Protein AF-A0A7Y3FF22-F1 (afdb_monomer)

Secondary structure (DSSP, 8-state):
-------TTHHHHHHHHHHHHHHTT--HHHHHHHHHHHHHHHHHH----

Sequence (49 aa):
EVLVTRVTGAGDRFMAAHMAAEARGDAPGDALNSALAAAASYVSGDVPS

pLDDT: mean 81.84, std 18.67, range [41.0, 97.0]

Structure (mmCIF, N/CA/C/O backbone):
data_AF-A0A7Y3FF22-F1
#
_entry.id   AF-A0A7Y3FF22-F1
#
loop_
_atom_site.group_PDB
_atom_site.id
_atom_site.type_symbol
_atom_site.label_atom_id
_atom_site.label_alt_id
_atom_site.label_comp_id
_atom_site.label_asym_id
_atom_site.label_entity_id
_atom_site.label_seq_id
_atom_site.pdbx_PDB_ins_code
_atom_site.Cartn_x
_atom_site.Cartn_y
_atom_site.Cartn_z
_atom_site.occupancy
_atom_site.B_iso_or_equiv
_atom_site.auth_seq_id
_atom_site.auth_comp_id
_atom_site.auth_asym_id
_atom_site.auth_atom_id
_atom_site.pdbx_PDB_model_num
ATOM 1 N N . GLU A 1 1 ? -7.769 0.210 32.837 1.00 41.00 1 GLU A N 1
ATOM 2 C CA . GLU A 1 1 ? -7.614 -0.682 31.674 1.00 41.00 1 GLU A CA 1
ATOM 3 C C . GLU A 1 1 ? -7.888 0.161 30.441 1.00 41.00 1 G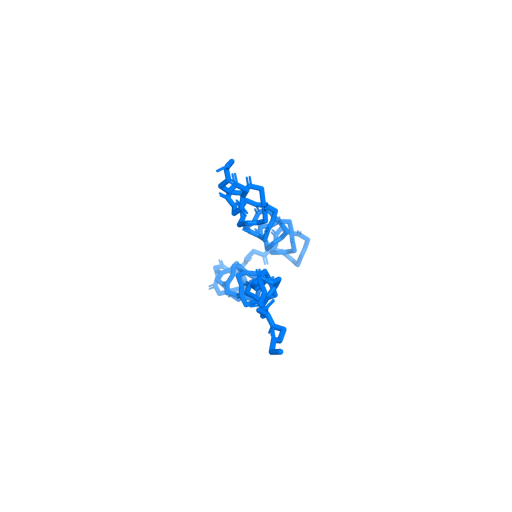LU A C 1
ATOM 5 O O . GLU A 1 1 ? -8.978 0.705 30.324 1.00 41.00 1 GLU A O 1
ATOM 10 N N . VAL A 1 2 ? -6.858 0.468 29.653 1.00 41.91 2 VAL A N 1
ATOM 11 C CA . VAL A 1 2 ? -6.981 1.421 28.540 1.00 41.91 2 VAL A CA 1
ATOM 12 C C . VAL A 1 2 ? -7.275 0.619 27.279 1.00 41.91 2 VAL A C 1
ATOM 14 O O . VAL A 1 2 ? -6.463 -0.210 26.876 1.00 41.91 2 VAL A O 1
ATOM 17 N N . LEU A 1 3 ? -8.445 0.847 26.682 1.00 49.81 3 LEU A N 1
ATOM 18 C CA . LEU A 1 3 ? -8.820 0.287 25.388 1.00 49.81 3 LEU A CA 1
ATOM 19 C C . LEU A 1 3 ? -7.849 0.839 24.331 1.00 49.81 3 LEU A C 1
ATOM 21 O O . LEU A 1 3 ? -7.884 2.024 24.007 1.00 49.81 3 LEU A O 1
ATOM 25 N N . VAL A 1 4 ? -6.959 -0.007 23.812 1.00 50.22 4 VAL A N 1
ATOM 26 C CA . VAL A 1 4 ? -6.108 0.324 22.663 1.00 50.22 4 VAL A CA 1
ATOM 27 C C . VAL A 1 4 ? -7.004 0.335 21.425 1.00 50.22 4 VAL A C 1
ATOM 29 O O . VAL A 1 4 ? -7.186 -0.679 20.753 1.00 50.22 4 VAL A O 1
ATOM 32 N N . THR A 1 5 ? -7.619 1.475 21.126 1.00 52.69 5 THR A N 1
ATOM 33 C CA . THR A 1 5 ? -8.347 1.687 19.872 1.00 52.69 5 THR A CA 1
ATOM 34 C C . THR A 1 5 ? -7.346 1.846 18.728 1.00 52.69 5 THR A C 1
ATOM 36 O O . THR A 1 5 ? -6.922 2.943 18.392 1.00 52.69 5 THR A O 1
ATOM 39 N N . ARG A 1 6 ? -6.892 0.705 18.200 1.00 54.78 6 ARG A N 1
ATOM 40 C CA . ARG A 1 6 ? -6.688 0.405 16.771 1.00 54.78 6 ARG A CA 1
ATOM 41 C C . ARG A 1 6 ? -6.227 1.563 15.851 1.00 54.78 6 ARG A C 1
ATOM 43 O O . ARG A 1 6 ? -6.802 1.779 14.800 1.00 54.78 6 ARG A O 1
ATOM 50 N N . VAL A 1 7 ? -5.130 2.252 16.178 1.00 52.69 7 VAL A N 1
ATOM 51 C CA . VAL A 1 7 ? -4.343 3.016 15.170 1.00 52.69 7 VAL A CA 1
ATOM 52 C C . VAL A 1 7 ? -3.387 2.081 14.397 1.00 52.69 7 VAL A C 1
ATOM 54 O O . VAL A 1 7 ? -2.819 2.425 13.363 1.00 52.69 7 VAL A O 1
ATOM 57 N N . THR A 1 8 ? -3.205 0.853 14.884 1.00 69.69 8 THR A N 1
ATOM 58 C CA . THR A 1 8 ? -2.382 -0.197 14.273 1.00 69.69 8 THR A CA 1
ATOM 59 C C . THR A 1 8 ? -3.042 -0.759 13.008 1.00 69.69 8 THR A C 1
ATOM 61 O O . THR A 1 8 ? -4.215 -1.127 13.046 1.00 69.69 8 THR A O 1
ATOM 64 N N . GLY A 1 9 ? -2.292 -0.867 11.906 1.00 76.12 9 GLY A N 1
ATOM 65 C CA . GLY A 1 9 ? -2.734 -1.5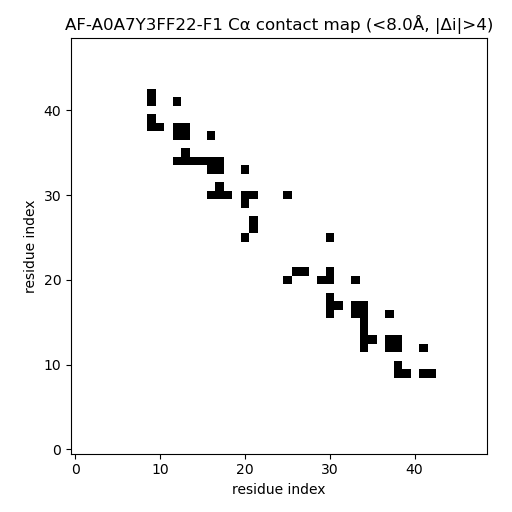14 10.657 1.00 76.12 9 GLY A CA 1
ATOM 66 C C . GLY A 1 9 ? -2.621 -0.646 9.398 1.00 76.12 9 GLY A C 1
ATOM 67 O O . GLY A 1 9 ? -2.496 -1.179 8.298 1.00 76.12 9 GLY A O 1
ATOM 68 N N . ALA A 1 10 ? -2.564 0.685 9.534 1.00 85.62 10 ALA A N 1
ATOM 69 C CA . ALA A 1 10 ? -2.326 1.575 8.391 1.00 85.62 10 ALA A CA 1
ATOM 70 C C . ALA A 1 10 ? -0.939 1.342 7.759 1.00 85.62 10 ALA A C 1
ATOM 72 O O . ALA A 1 10 ? -0.808 1.347 6.536 1.00 85.62 10 ALA A O 1
ATOM 73 N N . GLY A 1 11 ? 0.075 1.070 8.589 1.00 88.75 11 GLY A N 1
ATOM 74 C CA . GLY A 1 11 ? 1.419 0.696 8.137 1.00 88.75 11 GLY A CA 1
ATOM 75 C C . GLY A 1 11 ? 1.448 -0.645 7.399 1.00 88.75 11 GLY A C 1
ATOM 76 O O . GLY A 1 11 ? 2.047 -0.739 6.334 1.00 88.75 11 GLY A O 1
ATOM 77 N N . ASP A 1 12 ? 0.732 -1.657 7.891 1.00 91.12 12 ASP A N 1
ATOM 78 C CA . ASP A 1 12 ? 0.655 -2.964 7.221 1.00 91.12 12 ASP A CA 1
ATOM 79 C C . ASP A 1 12 ? -0.068 -2.849 5.877 1.00 91.12 12 ASP A C 1
ATOM 81 O O . ASP A 1 12 ? 0.345 -3.440 4.878 1.00 91.12 12 ASP A O 1
ATOM 85 N N . ARG A 1 13 ? -1.128 -2.029 5.826 1.00 89.00 13 ARG A N 1
ATOM 86 C CA . ARG A 1 13 ? -1.867 -1.760 4.592 1.00 89.00 13 ARG A CA 1
ATOM 87 C C . ARG A 1 13 ? -1.020 -1.008 3.573 1.00 89.00 13 ARG A C 1
ATOM 89 O O . ARG A 1 13 ? -1.042 -1.370 2.396 1.00 89.00 13 ARG A O 1
ATOM 96 N N . PHE A 1 14 ? -0.272 -0.005 4.028 1.00 93.06 14 PHE A N 1
ATOM 97 C CA . PHE A 1 14 ? 0.725 0.687 3.220 1.00 93.06 14 PHE A CA 1
ATOM 98 C C . PHE A 1 14 ? 1.728 -0.318 2.642 1.00 93.06 14 PHE A C 1
ATOM 100 O O . PHE A 1 14 ? 1.877 -0.403 1.426 1.00 93.06 14 PHE A O 1
ATOM 107 N N . MET A 1 15 ? 2.354 -1.135 3.494 1.00 94.19 15 MET A N 1
ATOM 108 C CA . MET A 1 15 ? 3.392 -2.083 3.082 1.00 94.19 15 MET A CA 1
ATOM 109 C C . MET A 1 15 ? 2.874 -3.130 2.096 1.00 94.19 15 MET A C 1
ATOM 111 O O . MET A 1 15 ? 3.523 -3.382 1.084 1.00 94.19 15 MET A O 1
ATOM 115 N N . ALA A 1 16 ? 1.685 -3.689 2.328 1.00 95.19 16 ALA A N 1
ATOM 116 C CA . ALA A 1 16 ? 1.075 -4.645 1.407 1.00 95.19 16 ALA A CA 1
ATOM 117 C C . ALA A 1 16 ? 0.817 -4.026 0.024 1.00 95.19 16 ALA A C 1
ATOM 119 O O . ALA A 1 16 ? 1.103 -4.645 -1.002 1.00 95.19 16 ALA A O 1
ATOM 120 N N . ALA A 1 17 ? 0.298 -2.796 -0.017 1.00 94.50 17 ALA A N 1
ATOM 121 C CA . ALA A 1 17 ? 0.044 -2.090 -1.268 1.00 94.50 17 ALA A CA 1
ATOM 122 C C . ALA A 1 17 ? 1.339 -1.670 -1.983 1.00 94.50 17 ALA A C 1
ATOM 124 O O . ALA A 1 17 ? 1.379 -1.704 -3.213 1.00 94.50 17 ALA A O 1
ATOM 125 N N . HIS A 1 18 ? 2.388 -1.327 -1.230 1.00 95.75 18 HIS A N 1
ATOM 126 C CA . HIS A 1 18 ? 3.705 -1.000 -1.770 1.00 95.75 18 HIS A CA 1
ATOM 127 C C . HIS A 1 18 ? 4.365 -2.225 -2.408 1.00 95.75 18 HIS A C 1
ATOM 129 O O . HIS A 1 18 ? 4.676 -2.204 -3.595 1.00 95.75 18 HIS A O 1
ATOM 135 N N . MET A 1 19 ? 4.460 -3.332 -1.665 1.00 96.19 19 MET A N 1
ATOM 136 C CA . MET A 1 19 ? 5.029 -4.586 -2.165 1.00 96.19 19 MET A CA 1
ATOM 137 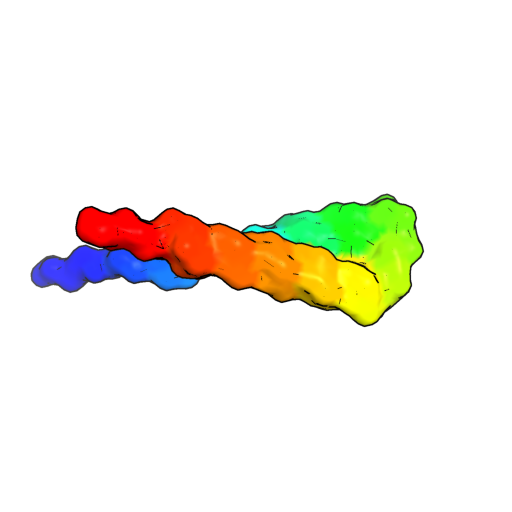C C . MET A 1 19 ? 4.264 -5.118 -3.380 1.00 96.19 19 MET A C 1
ATOM 139 O O . MET A 1 19 ? 4.866 -5.631 -4.319 1.00 96.19 19 MET A O 1
ATOM 143 N N . ALA A 1 20 ? 2.934 -4.988 -3.391 1.00 96.50 20 ALA A N 1
ATOM 144 C CA . ALA A 1 20 ? 2.129 -5.377 -4.543 1.00 96.50 20 ALA A CA 1
ATOM 145 C C . ALA A 1 20 ? 2.408 -4.505 -5.778 1.00 96.50 20 ALA A C 1
ATOM 147 O O . ALA A 1 20 ? 2.313 -5.008 -6.892 1.00 96.50 20 ALA A O 1
ATOM 148 N N . ALA A 1 21 ? 2.714 -3.218 -5.600 1.00 95.81 21 ALA A N 1
ATOM 149 C CA . ALA A 1 21 ? 3.071 -2.314 -6.690 1.00 95.81 21 ALA A CA 1
ATOM 150 C C . ALA A 1 21 ? 4.476 -2.593 -7.231 1.00 95.81 21 ALA A C 1
ATOM 152 O O . ALA A 1 21 ? 4.650 -2.748 -8.439 1.00 95.81 21 ALA A O 1
ATOM 153 N N . GLU A 1 22 ? 5.453 -2.795 -6.348 1.00 96.31 22 GLU A N 1
ATOM 154 C CA . GLU A 1 22 ? 6.798 -3.222 -6.743 1.00 96.31 22 GLU A CA 1
ATOM 155 C C . GLU A 1 22 ? 6.774 -4.572 -7.473 1.00 96.31 22 GLU A C 1
ATOM 157 O O . GLU A 1 22 ? 7.411 -4.727 -8.513 1.00 96.31 22 GLU A O 1
ATOM 162 N N . ALA A 1 23 ? 5.976 -5.535 -6.996 1.00 97.00 23 ALA A N 1
ATOM 163 C CA . ALA A 1 23 ? 5.822 -6.840 -7.640 1.00 97.00 23 ALA A CA 1
ATOM 164 C C . ALA A 1 23 ? 5.205 -6.760 -9.049 1.00 97.00 23 ALA A C 1
ATOM 166 O O . ALA A 1 23 ? 5.413 -7.664 -9.858 1.00 97.00 23 ALA A O 1
ATOM 167 N N . ARG A 1 24 ? 4.457 -5.693 -9.361 1.00 95.81 24 ARG A N 1
ATOM 168 C CA . ARG A 1 24 ? 3.938 -5.416 -10.711 1.00 95.81 24 ARG A CA 1
ATOM 169 C C . ARG A 1 24 ? 4.939 -4.674 -11.601 1.00 95.81 24 ARG A C 1
ATOM 171 O O . ARG A 1 24 ? 4.691 -4.556 -12.798 1.00 95.81 24 ARG A O 1
ATOM 178 N N . GLY A 1 25 ? 6.061 -4.218 -11.044 1.00 96.50 25 GLY A N 1
ATOM 179 C CA . GLY A 1 25 ? 7.054 -3.406 -11.744 1.00 96.50 25 GLY A CA 1
ATOM 180 C C . GLY A 1 25 ? 6.694 -1.921 -11.814 1.00 96.50 25 GLY A C 1
ATOM 181 O O . GLY A 1 25 ? 7.222 -1.222 -12.679 1.00 96.50 25 GLY A O 1
ATOM 182 N N . ASP A 1 26 ? 5.805 -1.442 -10.936 1.00 96.94 26 ASP A N 1
ATOM 183 C CA . ASP A 1 26 ? 5.461 -0.022 -10.857 1.00 96.94 26 ASP A CA 1
ATOM 184 C C . ASP A 1 26 ? 6.719 0.792 -10.495 1.00 96.94 26 ASP A C 1
ATOM 186 O O . ASP A 1 26 ? 7.578 0.348 -9.724 1.00 96.94 26 ASP A O 1
ATOM 190 N N . ALA A 1 27 ? 6.843 2.004 -11.043 1.00 96.94 27 ALA A N 1
ATOM 191 C CA . ALA A 1 27 ? 7.948 2.883 -10.685 1.00 96.94 27 ALA A CA 1
ATOM 192 C C . ALA A 1 27 ? 7.868 3.251 -9.188 1.00 96.94 27 ALA A C 1
ATOM 194 O O . ALA A 1 27 ? 6.768 3.332 -8.636 1.00 96.94 27 ALA A O 1
ATOM 195 N N . PRO A 1 28 ? 8.994 3.560 -8.517 1.00 93.88 28 PRO A 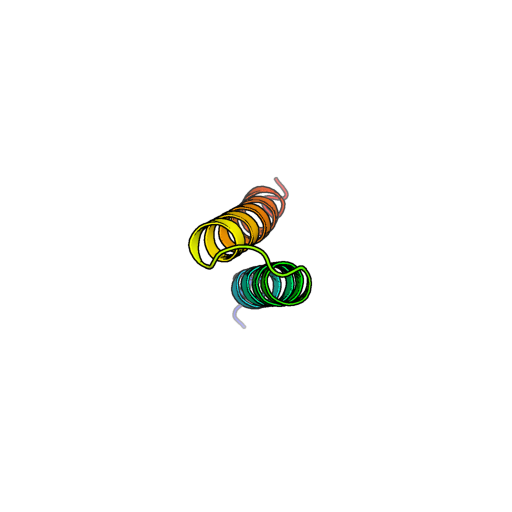N 1
ATOM 196 C CA . PRO A 1 28 ? 9.000 3.806 -7.071 1.00 93.88 28 PRO A CA 1
ATOM 197 C C . PRO A 1 28 ? 7.996 4.872 -6.598 1.00 93.88 28 PRO A C 1
ATOM 199 O O . PRO A 1 28 ? 7.394 4.737 -5.533 1.00 93.88 28 PRO A O 1
ATOM 202 N N . GLY A 1 29 ? 7.777 5.920 -7.402 1.00 96.69 29 GLY A N 1
ATOM 203 C CA . GLY A 1 29 ? 6.789 6.961 -7.106 1.00 96.69 29 GLY A CA 1
ATOM 204 C C . GLY A 1 29 ? 5.344 6.458 -7.174 1.00 96.69 29 GLY A C 1
ATOM 205 O O . GLY A 1 29 ? 4.541 6.776 -6.299 1.00 96.69 29 GLY A O 1
ATOM 206 N N . ASP A 1 30 ? 5.024 5.623 -8.160 1.00 95.62 30 ASP A N 1
ATOM 207 C CA . ASP A 1 30 ? 3.688 5.046 -8.327 1.00 95.62 30 ASP A CA 1
ATOM 208 C C . ASP A 1 30 ? 3.399 4.006 -7.240 1.00 95.62 30 ASP A C 1
ATOM 210 O O . ASP A 1 30 ? 2.306 3.982 -6.666 1.00 95.62 30 ASP A O 1
ATOM 214 N N . ALA A 1 31 ? 4.413 3.223 -6.864 1.00 96.38 31 ALA A N 1
ATOM 215 C CA . ALA A 1 31 ? 4.337 2.295 -5.744 1.00 96.38 31 ALA A CA 1
ATOM 216 C C . ALA A 1 31 ? 4.103 3.012 -4.407 1.00 96.38 31 ALA A C 1
ATOM 218 O O . ALA A 1 31 ? 3.305 2.555 -3.582 1.00 96.38 31 ALA A O 1
ATOM 219 N N . LEU A 1 32 ? 4.755 4.157 -4.186 1.00 96.12 32 LEU A N 1
ATOM 220 C CA . LEU A 1 32 ? 4.522 4.993 -3.010 1.00 96.12 32 LEU A CA 1
ATOM 221 C C . LEU A 1 32 ? 3.107 5.593 -3.014 1.00 96.12 32 LEU A C 1
ATOM 223 O O . LEU A 1 32 ? 2.408 5.516 -2.004 1.00 96.12 32 LEU A O 1
ATOM 227 N N . ASN A 1 33 ? 2.653 6.135 -4.145 1.00 96.44 33 ASN A N 1
ATOM 228 C CA . ASN A 1 33 ? 1.313 6.712 -4.273 1.00 96.44 33 ASN A CA 1
ATOM 229 C C . ASN A 1 33 ? 0.209 5.673 -4.018 1.00 96.44 33 ASN A C 1
ATOM 231 O O . ASN A 1 33 ? -0.734 5.942 -3.272 1.00 96.44 33 ASN A O 1
ATOM 235 N N . SER A 1 34 ? 0.354 4.468 -4.576 1.00 93.56 34 SER A N 1
ATOM 236 C CA . SER A 1 34 ? -0.552 3.337 -4.336 1.00 93.56 34 SER A CA 1
ATOM 237 C C . SER A 1 34 ? -0.615 2.969 -2.847 1.00 93.56 34 SER A C 1
ATOM 239 O O . SER A 1 34 ? -1.698 2.788 -2.283 1.00 93.56 34 SER A O 1
ATOM 241 N N . ALA A 1 35 ? 0.540 2.912 -2.183 1.00 95.25 35 ALA A N 1
ATOM 242 C CA . ALA A 1 35 ? 0.632 2.597 -0.763 1.00 95.25 35 ALA A CA 1
ATOM 243 C C . ALA A 1 35 ? -0.027 3.664 0.130 1.00 95.25 35 ALA A C 1
ATOM 245 O O . ALA A 1 35 ? -0.785 3.327 1.044 1.00 95.25 35 ALA A O 1
ATOM 246 N N . LEU A 1 36 ? 0.195 4.948 -0.171 1.00 95.00 36 LEU A N 1
ATOM 247 C CA . LEU A 1 36 ? -0.434 6.068 0.534 1.00 95.00 36 LEU A CA 1
ATOM 248 C C . LEU A 1 36 ? -1.955 6.069 0.365 1.00 95.00 36 LEU A C 1
ATOM 250 O O . LEU A 1 36 ? -2.672 6.233 1.350 1.00 95.00 36 LEU A O 1
ATOM 254 N N . ALA A 1 37 ? -2.457 5.835 -0.850 1.00 93.44 37 ALA A N 1
ATOM 255 C CA . ALA A 1 37 ? -3.893 5.762 -1.108 1.00 93.44 37 ALA A CA 1
ATOM 256 C C . ALA A 1 37 ? -4.557 4.617 -0.325 1.00 93.44 37 ALA A C 1
ATOM 258 O O . ALA A 1 37 ? -5.617 4.801 0.277 1.00 93.44 37 ALA A O 1
ATOM 259 N N . ALA A 1 38 ? -3.915 3.446 -0.276 1.00 90.88 38 ALA A N 1
ATOM 260 C CA . ALA A 1 38 ? -4.417 2.295 0.468 1.00 90.88 38 ALA A CA 1
ATOM 261 C C . ALA A 1 38 ? -4.449 2.542 1.986 1.00 90.88 38 ALA A C 1
ATOM 263 O O . ALA A 1 38 ? -5.418 2.166 2.649 1.00 90.88 38 ALA A O 1
ATOM 264 N N . ALA A 1 39 ? -3.418 3.190 2.533 1.00 90.88 39 ALA A N 1
ATOM 265 C CA . ALA A 1 39 ? -3.370 3.566 3.943 1.00 90.88 39 ALA A CA 1
ATOM 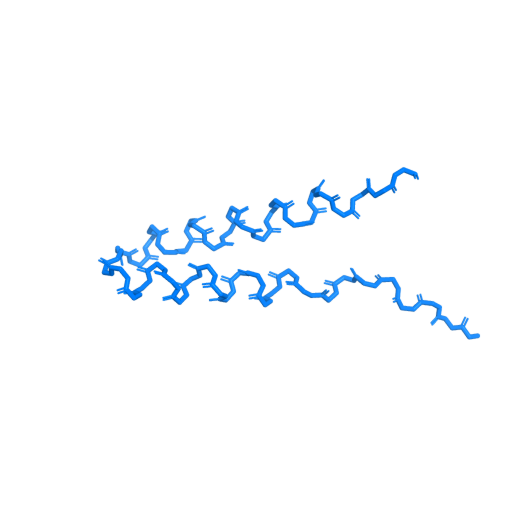266 C C . ALA A 1 39 ? -4.402 4.652 4.284 1.00 90.88 39 ALA A C 1
ATOM 268 O O . ALA A 1 39 ? -5.125 4.521 5.270 1.00 90.88 39 ALA A O 1
ATOM 269 N N . ALA A 1 40 ? -4.527 5.682 3.442 1.00 89.44 40 ALA A N 1
ATOM 270 C CA . ALA A 1 40 ? -5.512 6.746 3.607 1.00 89.44 40 ALA A CA 1
ATOM 271 C C . ALA A 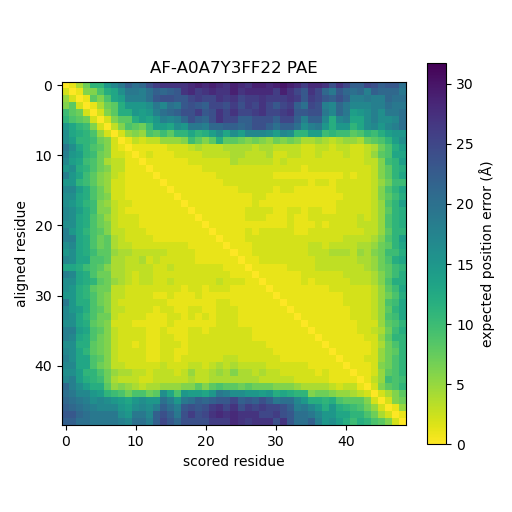1 40 ? -6.942 6.194 3.580 1.00 89.44 40 ALA A C 1
ATOM 273 O O . ALA A 1 40 ? -7.727 6.496 4.471 1.00 89.44 40 ALA A O 1
ATOM 274 N N . SER A 1 41 ? -7.261 5.306 2.633 1.00 86.50 41 SER A N 1
ATOM 275 C CA . SER A 1 41 ? -8.569 4.644 2.580 1.00 86.50 41 SER A CA 1
ATOM 276 C C . SER A 1 41 ? -8.880 3.838 3.844 1.00 86.50 41 SER A C 1
ATOM 278 O O . SER A 1 41 ? -10.041 3.772 4.235 1.00 86.50 41 SER A O 1
ATOM 280 N N . TYR A 1 42 ? -7.877 3.213 4.467 1.00 83.00 42 TYR A N 1
ATOM 281 C CA . TYR A 1 42 ? -8.061 2.447 5.700 1.00 83.00 42 TYR A CA 1
ATOM 282 C C . TYR A 1 42 ? -8.335 3.368 6.895 1.00 83.00 42 TYR A C 1
ATOM 284 O O . TYR A 1 42 ? -9.303 3.161 7.617 1.00 83.00 42 TYR A O 1
ATOM 292 N N . VAL A 1 43 ? -7.546 4.435 7.054 1.00 81.81 43 VAL A N 1
ATOM 293 C CA . VAL A 1 43 ? -7.719 5.412 8.144 1.00 81.81 43 VAL A CA 1
ATOM 294 C C . VAL A 1 43 ? -9.021 6.206 7.995 1.00 81.81 43 VAL A C 1
ATOM 296 O O . VAL A 1 43 ? -9.696 6.469 8.983 1.00 81.81 43 VAL A O 1
ATOM 299 N N . SER A 1 44 ? -9.402 6.571 6.769 1.00 80.38 44 SER A N 1
ATOM 300 C CA . SER A 1 44 ? -10.655 7.286 6.493 1.00 80.38 44 SER A CA 1
ATOM 301 C C . SER A 1 44 ? -11.894 6.385 6.519 1.00 80.38 44 SER A C 1
ATOM 303 O O . SER A 1 44 ? -13.001 6.899 6.640 1.00 80.38 44 SER A O 1
ATOM 305 N N . GLY A 1 45 ? -11.727 5.065 6.391 1.00 69.25 45 GLY A N 1
ATOM 306 C CA . GLY A 1 45 ? -12.808 4.082 6.504 1.00 69.25 45 GLY A CA 1
ATOM 307 C C . GLY A 1 45 ? -13.065 3.602 7.936 1.00 69.25 45 GLY A C 1
ATOM 308 O O . GLY A 1 45 ? -14.187 3.210 8.239 1.00 69.25 45 GLY A O 1
ATOM 309 N N . ASP A 1 46 ? -12.063 3.670 8.822 1.00 56.50 46 ASP A N 1
ATOM 310 C CA . ASP A 1 46 ? -12.149 3.278 10.241 1.00 56.50 46 ASP A CA 1
ATOM 311 C C . ASP A 1 46 ? -12.595 4.441 11.149 1.00 56.50 46 ASP A C 1
ATOM 313 O O . ASP A 1 46 ? -12.209 4.529 12.313 1.00 56.50 46 ASP A O 1
ATOM 317 N N . VAL A 1 47 ? -13.447 5.332 10.626 1.00 52.22 47 VAL A N 1
ATOM 318 C CA . VAL A 1 47 ? -14.261 6.236 11.450 1.00 52.22 47 VAL A CA 1
ATOM 319 C C . VAL A 1 47 ? -15.680 5.654 11.528 1.00 52.22 47 VAL A C 1
ATOM 321 O O . VAL A 1 47 ? -16.580 6.140 10.837 1.00 52.22 47 VAL A O 1
ATOM 324 N N . PRO A 1 48 ? -15.928 4.577 12.303 1.00 46.72 48 PRO A N 1
ATOM 325 C CA . PRO A 1 48 ? -17.291 4.298 12.717 1.00 46.72 48 PRO A CA 1
ATOM 326 C C . PRO A 1 48 ? -17.746 5.501 13.556 1.00 46.72 48 PRO A C 1
ATOM 328 O O . PRO A 1 48 ? -17.023 5.958 14.444 1.00 46.72 48 PRO A O 1
ATOM 331 N N . SER A 1 49 ? -18.899 6.062 13.194 1.00 46.00 49 SER A N 1
ATOM 332 C CA . SER A 1 49 ? -19.564 7.096 13.998 1.00 46.00 49 SER A CA 1
ATOM 333 C C . SER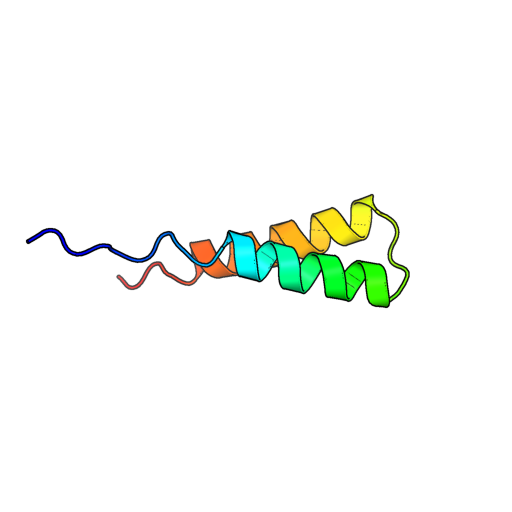 A 1 49 ? -20.086 6.519 15.308 1.00 46.00 49 SER A C 1
ATOM 335 O O . SER A 1 49 ? -20.349 5.294 15.352 1.00 46.00 49 SER A O 1
#

Solvent-accessible surface area (backbone atoms only — not comparable to full-atom values): 2848 Å² total; per-residue 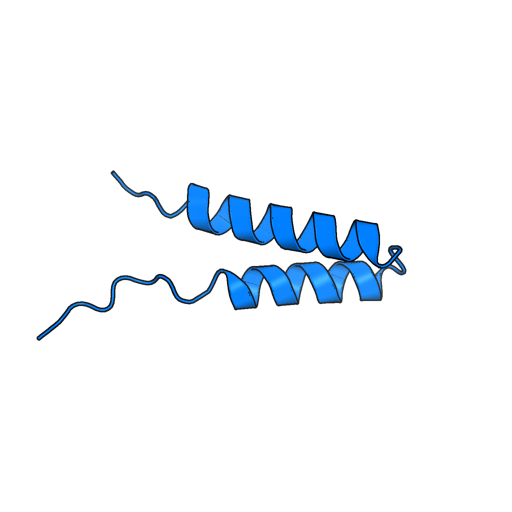(Å²): 136,83,83,82,80,73,77,76,55,39,65,57,41,20,50,54,38,26,54,56,24,49,75,72,66,45,55,73,68,56,13,49,51,48,8,51,51,48,19,49,53,48,62,71,60,70,62,78,128

Radius of gyration: 13.06 Å; Cα contacts (8 Å, |Δi|>4): 32; chains: 1; bounding box: 29×14×43 Å

Foldseek 3Di:
DDPPPDPPDLVVQLVVQLVVCVVVVHDNVVSNVSSVVRSCCVVVVPPDD

Mean predi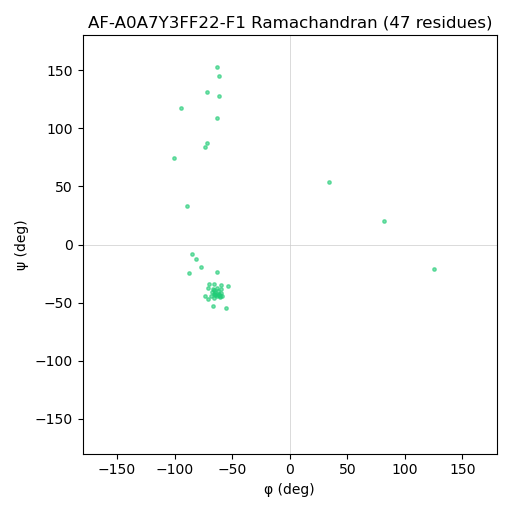cted aligned error: 7.5 Å

Nearest PDB structures (foldseek):
  4eum-assembly1_A  TM=8.701E-01  e=9.944E-01  Oceanicola granulosus HTCC2516
  5zwb-assembly1_A  TM=8.035E-01  e=2.637E+00  Salmonella enterica
  1tfe-assembly1_A-2  TM=7.380E-01  e=2.316E+00  Thermus thermophilus
  7pkq-assembly1_v  TM=6.518E-01  e=5.053E+00  Chlamydomonas reinhardtii